Protein AF-A0A2D4TBH4-F1 (afdb_monomer_lite)

Radius of gyration: 15.11 Å; chains: 1; bounding box: 35×16×42 Å

Structure (mmCIF, N/CA/C/O backbone):
data_AF-A0A2D4TBH4-F1
#
_entry.id   AF-A0A2D4TBH4-F1
#
loop_
_atom_site.group_PDB
_atom_site.id
_atom_site.type_symbol
_atom_site.label_atom_id
_atom_site.label_alt_id
_atom_site.label_comp_id
_atom_site.label_asym_id
_atom_site.label_entity_id
_atom_site.label_seq_id
_atom_site.pdbx_PDB_ins_code
_atom_site.Cartn_x
_atom_site.Cartn_y
_atom_site.Cartn_z
_atom_site.occupancy
_atom_site.B_iso_or_equiv
_atom_site.auth_seq_id
_atom_site.auth_comp_id
_atom_site.auth_asym_id
_atom_site.auth_atom_id
_atom_site.pdbx_PDB_model_num
ATOM 1 N N . MET A 1 1 ? 23.236 -5.723 -5.457 1.00 51.97 1 MET A N 1
ATOM 2 C CA . MET A 1 1 ? 21.825 -6.022 -5.161 1.00 51.97 1 MET A CA 1
ATOM 3 C C . MET A 1 1 ? 21.072 -5.655 -6.417 1.00 51.97 1 MET A C 1
ATOM 5 O O . MET A 1 1 ? 21.456 -4.674 -7.035 1.00 51.97 1 MET A O 1
ATOM 9 N N . ASP A 1 2 ? 20.189 -6.530 -6.881 1.00 59.19 2 ASP A N 1
ATOM 10 C CA . ASP A 1 2 ? 19.407 -6.312 -8.100 1.00 59.19 2 ASP A CA 1
ATOM 11 C C . ASP A 1 2 ? 18.237 -5.389 -7.732 1.00 59.19 2 ASP A C 1
ATOM 13 O O . ASP A 1 2 ? 17.537 -5.693 -6.765 1.00 59.19 2 ASP A O 1
ATOM 17 N N . ASP A 1 3 ? 18.064 -4.261 -8.425 1.00 59.53 3 ASP A N 1
ATOM 18 C CA . ASP A 1 3 ? 17.055 -3.235 -8.095 1.00 59.53 3 ASP A CA 1
ATOM 19 C C . ASP A 1 3 ? 15.627 -3.824 -8.083 1.00 59.53 3 ASP A C 1
ATOM 21 O O . ASP A 1 3 ? 14.774 -3.429 -7.285 1.00 59.53 3 ASP A O 1
ATOM 25 N N . THR A 1 4 ? 15.399 -4.874 -8.881 1.00 62.91 4 THR A N 1
ATOM 26 C CA . THR A 1 4 ? 14.150 -5.654 -8.885 1.00 62.91 4 THR A CA 1
ATOM 27 C C . THR A 1 4 ? 13.842 -6.312 -7.535 1.00 62.91 4 THR A C 1
ATOM 29 O O . THR A 1 4 ? 12.678 -6.391 -7.143 1.00 62.91 4 THR A O 1
ATOM 32 N N . SER A 1 5 ? 14.864 -6.717 -6.774 1.00 79.81 5 SER A N 1
ATOM 33 C CA . SER A 1 5 ? 14.694 -7.299 -5.437 1.00 79.81 5 SER A CA 1
ATOM 34 C C . SER A 1 5 ? 14.178 -6.273 -4.427 1.00 79.81 5 SER A C 1
ATOM 36 O O . SER A 1 5 ? 13.372 -6.620 -3.567 1.00 79.81 5 SER A O 1
ATOM 38 N N . GLU A 1 6 ? 14.613 -5.013 -4.518 1.00 85.94 6 GLU A N 1
ATOM 39 C CA . GLU A 1 6 ? 14.206 -3.966 -3.572 1.00 85.94 6 GLU A CA 1
ATOM 40 C C . GLU A 1 6 ? 12.763 -3.506 -3.824 1.00 85.94 6 GLU A C 1
ATOM 42 O O . GLU A 1 6 ? 12.000 -3.273 -2.880 1.00 85.94 6 GLU A O 1
ATOM 47 N N . LEU A 1 7 ? 12.353 -3.423 -5.095 1.00 87.69 7 LEU A N 1
ATOM 48 C CA . LEU A 1 7 ? 10.983 -3.074 -5.470 1.00 87.69 7 LEU A CA 1
ATOM 49 C C . LEU A 1 7 ? 9.978 -4.163 -5.058 1.00 87.69 7 LEU A C 1
ATOM 51 O O . LEU A 1 7 ? 8.879 -3.847 -4.589 1.00 87.69 7 LEU A O 1
ATOM 55 N N . ASP A 1 8 ? 10.351 -5.436 -5.179 1.00 88.12 8 ASP A N 1
ATOM 56 C CA . ASP A 1 8 ? 9.507 -6.558 -4.759 1.00 88.12 8 ASP A CA 1
ATOM 57 C C . ASP A 1 8 ? 9.385 -6.667 -3.230 1.00 88.12 8 ASP A C 1
ATOM 59 O O . ASP A 1 8 ? 8.281 -6.884 -2.705 1.00 88.12 8 ASP A O 1
ATOM 63 N N . ASP A 1 9 ? 10.469 -6.413 -2.495 1.00 90.75 9 ASP A N 1
ATOM 64 C CA . ASP A 1 9 ? 10.433 -6.304 -1.033 1.00 90.75 9 ASP A CA 1
ATOM 65 C C . ASP A 1 9 ? 9.518 -5.151 -0.587 1.00 90.75 9 ASP A C 1
ATOM 67 O O . ASP A 1 9 ? 8.676 -5.307 0.309 1.00 90.75 9 ASP A O 1
ATOM 71 N N . PHE A 1 10 ? 9.606 -4.001 -1.262 1.00 92.00 10 PHE A N 1
ATOM 72 C CA . PHE A 1 10 ? 8.754 -2.846 -0.986 1.00 92.00 10 PHE A CA 1
ATOM 73 C C . PHE A 1 10 ? 7.265 -3.136 -1.234 1.00 92.00 10 PHE A C 1
ATOM 75 O O . PHE A 1 10 ? 6.415 -2.793 -0.403 1.00 92.00 10 PHE A O 1
ATOM 82 N N . ARG A 1 11 ? 6.921 -3.819 -2.333 1.00 92.88 11 ARG A N 1
ATOM 83 C CA . ARG A 1 11 ? 5.538 -4.249 -2.622 1.00 92.88 11 ARG A CA 1
ATOM 84 C C . ARG A 1 11 ? 4.994 -5.1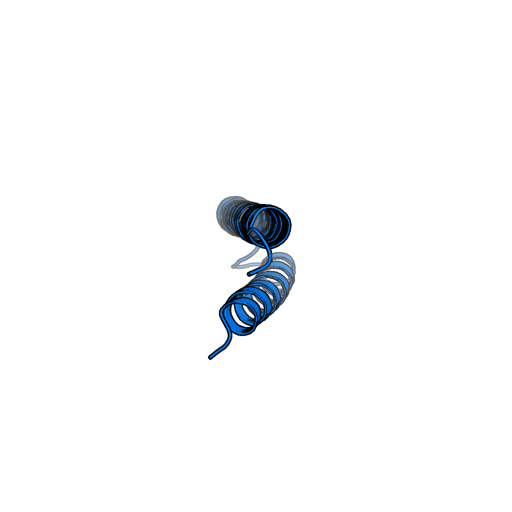84 -1.559 1.00 92.88 11 ARG A C 1
ATOM 86 O O . ARG A 1 11 ? 3.851 -5.023 -1.124 1.00 92.88 11 ARG A O 1
ATOM 93 N N . THR A 1 12 ? 5.816 -6.135 -1.130 1.00 94.00 12 THR A N 1
ATOM 94 C CA . THR A 1 12 ? 5.455 -7.088 -0.082 1.00 94.00 12 THR A CA 1
ATOM 95 C C . THR A 1 12 ? 5.137 -6.354 1.220 1.00 94.00 12 THR A C 1
ATOM 97 O O . THR A 1 12 ? 4.082 -6.579 1.819 1.00 94.00 12 THR A O 1
ATOM 100 N N . ALA A 1 13 ? 5.984 -5.401 1.620 1.00 94.69 13 ALA A N 1
ATOM 101 C CA . ALA A 1 13 ? 5.748 -4.576 2.801 1.00 94.69 13 ALA A CA 1
ATOM 102 C C . ALA A 1 13 ? 4.455 -3.743 2.692 1.00 94.69 13 ALA A C 1
ATOM 104 O O . ALA A 1 13 ? 3.676 -3.689 3.648 1.00 94.69 13 ALA A O 1
ATOM 105 N N . LEU A 1 14 ? 4.183 -3.133 1.531 1.00 95.38 14 LEU A N 1
ATOM 106 C CA . LEU A 1 14 ? 2.957 -2.360 1.301 1.00 95.38 14 LEU A CA 1
ATOM 107 C C . LEU A 1 14 ? 1.691 -3.214 1.397 1.00 95.38 14 LEU A C 1
ATOM 109 O O . LEU A 1 14 ? 0.714 -2.775 2.005 1.00 95.38 14 LEU A O 1
ATOM 113 N N . ALA A 1 15 ? 1.699 -4.426 0.837 1.00 92.56 15 ALA A N 1
ATOM 114 C CA . ALA A 1 15 ? 0.557 -5.336 0.904 1.00 92.56 15 ALA A 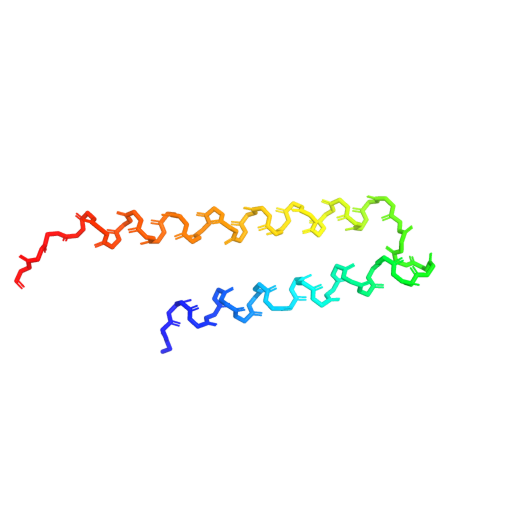CA 1
ATOM 115 C C . ALA A 1 15 ? 0.234 -5.733 2.355 1.00 92.56 15 ALA A C 1
ATOM 117 O O . ALA A 1 15 ? -0.929 -5.694 2.765 1.00 92.56 15 ALA A O 1
ATOM 118 N N . ILE A 1 16 ? 1.267 -6.038 3.150 1.00 95.06 16 ILE A N 1
ATOM 119 C CA . ILE A 1 16 ? 1.130 -6.360 4.577 1.00 95.06 16 ILE A CA 1
ATOM 120 C C . ILE A 1 16 ? 0.562 -5.162 5.347 1.00 95.06 16 ILE A C 1
ATOM 122 O O . ILE A 1 16 ? -0.407 -5.306 6.093 1.00 95.06 16 ILE A O 1
ATOM 126 N N . LEU A 1 17 ? 1.130 -3.968 5.146 1.00 94.12 17 LEU A N 1
ATOM 127 C CA . LEU A 1 17 ? 0.683 -2.745 5.819 1.00 94.12 17 LEU A CA 1
ATOM 128 C C . LEU A 1 17 ? -0.753 -2.371 5.449 1.00 94.12 17 LEU A C 1
ATOM 130 O O . LEU A 1 17 ? -1.506 -1.930 6.313 1.00 94.12 17 LEU A O 1
ATOM 134 N N . HIS A 1 18 ? -1.144 -2.562 4.190 1.00 93.50 18 HIS A N 1
ATOM 135 C CA . HIS A 1 18 ? -2.508 -2.316 3.737 1.00 93.50 18 HIS A CA 1
ATOM 136 C C . HIS A 1 18 ? -3.505 -3.275 4.394 1.00 93.50 18 HIS A C 1
ATOM 138 O O . HIS A 1 18 ? -4.512 -2.819 4.933 1.00 93.50 18 HIS A O 1
ATOM 144 N N . GLY A 1 19 ? -3.200 -4.577 4.440 1.00 93.38 19 GLY A N 1
ATOM 145 C CA . GLY A 1 19 ? -4.018 -5.552 5.169 1.00 93.38 19 GLY A CA 1
ATOM 146 C C . GLY A 1 19 ? -4.165 -5.187 6.648 1.00 93.38 19 GLY A C 1
ATOM 147 O O . GLY A 1 19 ? -5.278 -5.073 7.159 1.00 93.38 19 GLY A O 1
ATOM 148 N N . PHE A 1 20 ? -3.049 -4.875 7.313 1.00 93.38 20 PHE A N 1
ATOM 149 C CA . PHE A 1 20 ? -3.054 -4.479 8.722 1.00 93.38 20 PHE A CA 1
ATOM 150 C C . PHE A 1 20 ? -3.836 -3.182 8.975 1.00 93.38 20 PHE A C 1
A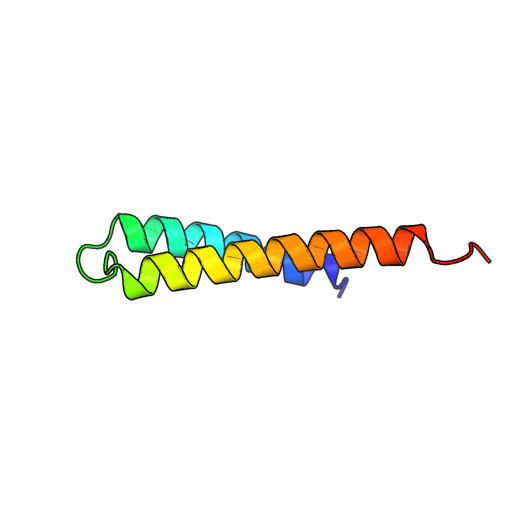TOM 152 O O . PHE A 1 20 ? -4.539 -3.055 9.980 1.00 93.38 20 PHE A O 1
ATOM 159 N N . ALA A 1 21 ? -3.748 -2.215 8.058 1.00 92.94 21 ALA A N 1
ATOM 160 C CA . ALA A 1 21 ? -4.487 -0.964 8.155 1.00 92.94 21 ALA A CA 1
ATOM 161 C C . ALA A 1 21 ? -6.003 -1.166 8.041 1.00 92.94 21 ALA A C 1
ATOM 163 O O . ALA A 1 21 ? -6.745 -0.424 8.672 1.00 92.94 21 ALA A O 1
ATOM 164 N N . LEU A 1 22 ? -6.474 -2.160 7.284 1.00 91.00 22 LEU A N 1
ATOM 165 C CA . LEU A 1 22 ? -7.903 -2.467 7.178 1.00 91.00 22 LEU A CA 1
ATOM 166 C C . LEU A 1 22 ? -8.449 -3.159 8.436 1.00 91.00 22 LEU A C 1
ATOM 168 O O . LEU A 1 22 ? -9.586 -2.897 8.836 1.00 91.00 22 LEU A O 1
ATOM 172 N N . GLU A 1 23 ? -7.643 -4.011 9.069 1.00 93.12 23 GLU A N 1
ATOM 173 C CA . GLU A 1 23 ? -8.038 -4.792 10.249 1.00 93.12 23 GLU A CA 1
ATOM 174 C C . GLU A 1 23 ? -7.919 -4.010 11.566 1.00 93.12 23 GLU A C 1
ATOM 176 O O . GLU A 1 23 ? -8.681 -4.244 12.505 1.00 93.12 23 GLU A O 1
ATOM 181 N N . SER A 1 24 ? -6.982 -3.063 11.654 1.00 91.62 24 SER A N 1
ATOM 182 C CA . SER A 1 24 ? -6.743 -2.280 12.868 1.00 91.62 24 SER A CA 1
ATOM 183 C C . SER A 1 24 ? -7.703 -1.087 12.969 1.00 91.62 24 SER A C 1
ATOM 185 O O . SER A 1 24 ? -7.624 -0.181 12.143 1.00 91.62 24 SER A O 1
ATOM 187 N N . PRO A 1 25 ? -8.547 -0.976 14.015 1.00 85.62 25 PRO A N 1
ATOM 188 C CA . PRO A 1 25 ? -9.466 0.157 14.184 1.00 85.62 25 PRO A CA 1
ATOM 189 C C . PRO A 1 25 ? -8.757 1.515 14.263 1.00 85.62 25 PRO A C 1
ATOM 191 O O . PRO A 1 25 ? -9.305 2.538 13.860 1.00 85.62 25 PRO A O 1
ATOM 194 N N . THR A 1 26 ? -7.522 1.526 14.771 1.00 88.75 26 THR A N 1
ATOM 195 C CA . THR A 1 26 ? -6.695 2.733 14.890 1.00 88.75 26 THR A CA 1
ATOM 196 C C . THR A 1 26 ? -6.131 3.166 13.540 1.00 88.75 26 THR A C 1
ATOM 198 O O . THR A 1 26 ? -5.963 4.363 13.309 1.00 88.75 26 THR A O 1
ATOM 201 N N . LEU A 1 27 ? -5.830 2.209 12.658 1.00 83.56 27 LEU A N 1
ATOM 202 C CA . LEU A 1 27 ? -5.195 2.455 11.360 1.00 83.56 27 LEU A CA 1
ATOM 203 C C . LEU A 1 27 ? -6.179 2.447 10.190 1.00 83.56 27 LEU A C 1
ATOM 205 O O . LEU A 1 27 ? -5.846 2.997 9.141 1.00 83.56 27 LEU A O 1
ATOM 209 N N . ASN A 1 28 ? -7.396 1.930 10.383 1.00 88.75 28 ASN A N 1
ATOM 210 C CA . ASN A 1 28 ? -8.500 1.975 9.425 1.00 88.75 28 ASN A CA 1
ATOM 211 C C . ASN A 1 28 ? -9.119 3.379 9.384 1.00 88.75 28 ASN A C 1
ATOM 213 O O . ASN A 1 28 ? -10.317 3.613 9.546 1.00 88.75 28 ASN A O 1
ATOM 217 N N . GLN A 1 29 ? -8.242 4.358 9.211 1.00 90.00 29 GLN A N 1
ATOM 218 C CA . GLN A 1 29 ? -8.571 5.735 8.953 1.00 90.00 29 GLN A CA 1
ATOM 219 C C . GLN A 1 29 ? -8.481 5.935 7.450 1.00 90.00 29 GLN A C 1
ATOM 221 O O . GLN A 1 29 ? -7.478 5.602 6.817 1.00 90.00 29 GLN A O 1
ATOM 226 N N . ARG A 1 30 ? -9.510 6.562 6.877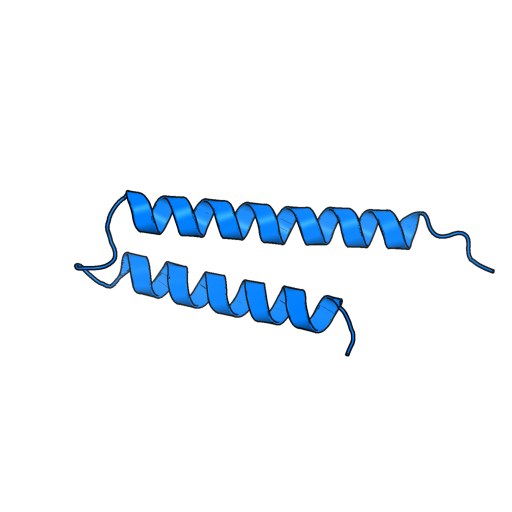 1.00 87.75 30 ARG A N 1
ATOM 227 C CA . ARG A 1 30 ? -9.602 6.824 5.433 1.00 87.75 30 ARG A CA 1
ATOM 228 C C . ARG A 1 30 ? -8.337 7.474 4.850 1.00 87.75 30 ARG A C 1
ATOM 230 O O . ARG A 1 30 ? -8.026 7.241 3.688 1.00 87.75 30 ARG A O 1
ATOM 237 N N . GLY A 1 31 ? -7.621 8.291 5.629 1.00 90.81 31 GLY A N 1
ATOM 238 C CA . GLY A 1 31 ? -6.360 8.908 5.206 1.00 90.81 31 GLY A CA 1
ATOM 239 C C . GLY A 1 31 ? -5.214 7.908 5.029 1.00 90.81 31 GLY A C 1
ATOM 240 O O . GLY A 1 31 ? -4.520 7.963 4.019 1.00 90.81 31 GLY A O 1
ATOM 241 N N . ILE A 1 32 ? -5.055 6.974 5.970 1.00 91.12 32 ILE A N 1
ATOM 242 C CA . ILE A 1 32 ? -3.984 5.968 5.960 1.00 91.12 32 ILE A CA 1
ATOM 243 C C . ILE A 1 32 ? -4.216 4.966 4.829 1.00 91.12 32 ILE A C 1
ATOM 245 O O . ILE A 1 32 ? -3.318 4.742 4.022 1.00 91.12 32 ILE A O 1
ATOM 249 N N . VAL A 1 33 ? -5.439 4.440 4.707 1.00 91.75 33 VAL A N 1
ATOM 250 C CA . VAL A 1 33 ? -5.792 3.480 3.647 1.00 91.75 33 VAL A CA 1
ATOM 251 C C . VAL A 1 33 ? -5.555 4.089 2.261 1.00 91.75 33 VAL A C 1
ATOM 253 O O . VAL A 1 33 ?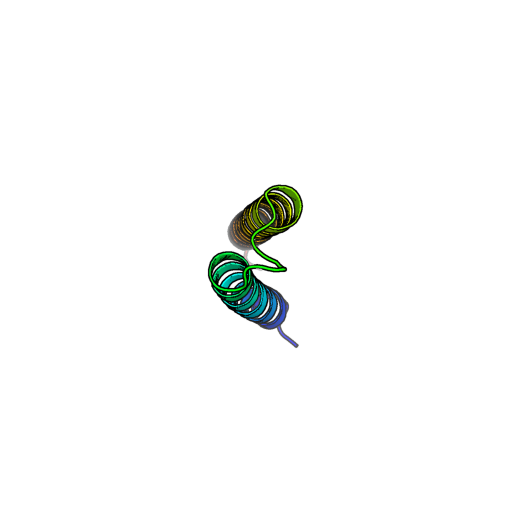 -4.836 3.511 1.453 1.00 91.75 33 VAL A O 1
ATOM 256 N N . ARG A 1 34 ? -6.030 5.320 2.016 1.00 94.00 34 ARG A N 1
ATOM 257 C CA . ARG A 1 34 ? -5.795 6.021 0.738 1.00 94.00 34 ARG A CA 1
ATOM 258 C C . ARG A 1 34 ? -4.322 6.290 0.446 1.00 94.00 34 ARG A C 1
ATOM 260 O O . ARG A 1 34 ? -3.922 6.317 -0.716 1.00 94.00 34 ARG A O 1
ATOM 267 N N . MET A 1 35 ? -3.522 6.569 1.473 1.00 95.88 35 MET A N 1
ATOM 268 C CA . MET A 1 35 ? -2.084 6.764 1.306 1.00 95.88 35 MET A CA 1
ATOM 269 C C . MET A 1 35 ? -1.411 5.459 0.869 1.00 95.88 35 MET A C 1
ATOM 271 O O . MET A 1 35 ? -0.613 5.478 -0.063 1.00 95.88 35 MET A O 1
ATOM 275 N N . LEU A 1 36 ? -1.773 4.334 1.489 1.00 94.56 36 LEU A N 1
ATOM 276 C CA . LEU A 1 36 ? -1.252 3.014 1.132 1.00 94.56 36 LEU A CA 1
ATOM 277 C C . LEU A 1 36 ? -1.680 2.596 -0.282 1.00 94.56 36 LEU A C 1
ATOM 279 O O . LEU A 1 36 ? -0.835 2.172 -1.063 1.00 94.56 36 LEU A O 1
ATOM 283 N N . GLU A 1 37 ? -2.941 2.816 -0.664 1.00 93.88 37 GLU A N 1
ATOM 284 C CA . GLU A 1 37 ? -3.422 2.599 -2.040 1.00 93.88 37 GLU A CA 1
ATOM 285 C C . GLU A 1 37 ? -2.621 3.416 -3.069 1.00 93.88 37 GLU A C 1
ATOM 287 O O . GLU A 1 37 ? -2.256 2.916 -4.133 1.00 93.88 37 GLU A O 1
ATOM 292 N N . ARG A 1 38 ? -2.300 4.680 -2.754 1.00 95.44 38 ARG A N 1
ATOM 293 C CA . ARG A 1 38 ? -1.456 5.518 -3.619 1.00 95.44 38 ARG A CA 1
ATOM 294 C C . ARG A 1 38 ? -0.048 4.956 -3.766 1.00 95.44 38 ARG A C 1
ATOM 296 O O . ARG A 1 38 ? 0.466 4.943 -4.879 1.00 95.44 38 ARG A O 1
ATOM 303 N N . LEU A 1 39 ? 0.562 4.497 -2.676 1.00 94.75 39 LEU A N 1
ATOM 304 C CA . LEU A 1 39 ? 1.902 3.908 -2.711 1.00 94.75 39 LEU A CA 1
ATOM 305 C C . LEU A 1 39 ? 1.930 2.603 -3.516 1.00 94.75 39 LEU A C 1
ATOM 307 O O . LEU A 1 39 ? 2.862 2.398 -4.286 1.00 94.75 39 LEU A O 1
ATOM 311 N N . ILE A 1 40 ? 0.885 1.776 -3.415 1.00 93.44 40 ILE A N 1
ATOM 312 C CA . ILE A 1 40 ? 0.723 0.569 -4.240 1.00 93.44 40 ILE A CA 1
ATOM 313 C C . ILE A 1 40 ? 0.701 0.935 -5.730 1.00 93.44 40 ILE A C 1
ATOM 315 O O . ILE A 1 40 ? 1.422 0.333 -6.524 1.00 93.44 40 ILE A O 1
ATOM 319 N N . ASN A 1 41 ? -0.066 1.961 -6.111 1.00 93.19 41 ASN A N 1
ATOM 320 C CA . ASN A 1 41 ? -0.127 2.410 -7.504 1.00 93.19 41 ASN A CA 1
ATOM 321 C C . ASN A 1 41 ? 1.223 2.939 -8.011 1.00 93.19 41 ASN A C 1
ATOM 323 O O . ASN A 1 41 ? 1.594 2.660 -9.148 1.00 93.19 41 ASN A O 1
ATOM 327 N N . VAL A 1 42 ? 1.971 3.670 -7.176 1.00 92.50 42 VAL A N 1
ATOM 328 C CA . VAL A 1 42 ? 3.324 4.140 -7.521 1.00 92.50 42 VAL A CA 1
ATOM 329 C C . VAL A 1 42 ? 4.275 2.955 -7.721 1.00 92.50 42 VAL A C 1
ATOM 331 O O . VAL A 1 42 ? 4.976 2.902 -8.726 1.00 92.50 42 VAL A O 1
ATOM 334 N N . ALA A 1 43 ? 4.255 1.964 -6.825 1.00 90.31 43 ALA A N 1
ATOM 335 C CA . ALA A 1 43 ? 5.097 0.771 -6.941 1.00 90.31 43 ALA A CA 1
ATOM 336 C C . ALA A 1 43 ? 4.778 -0.078 -8.189 1.00 90.31 43 ALA A C 1
ATOM 338 O O . ALA A 1 43 ? 5.663 -0.742 -8.735 1.00 90.31 43 ALA A O 1
ATOM 339 N N . ALA A 1 44 ? 3.523 -0.067 -8.650 1.00 87.75 44 ALA A N 1
ATOM 340 C CA . ALA A 1 44 ? 3.115 -0.726 -9.889 1.00 87.75 44 ALA A CA 1
ATOM 341 C C . ALA A 1 44 ? 3.613 0.021 -11.140 1.00 87.75 44 ALA A C 1
ATOM 343 O O . ALA A 1 44 ? 4.070 -0.613 -12.092 1.00 87.75 44 ALA A O 1
ATOM 344 N N . GLN A 1 45 ? 3.574 1.358 -11.126 1.00 88.75 45 GLN A N 1
ATOM 345 C CA . GLN A 1 45 ? 4.094 2.188 -12.221 1.00 88.75 45 GLN A CA 1
ATOM 346 C C . GLN A 1 45 ? 5.601 1.999 -12.396 1.00 88.75 45 GLN A C 1
ATOM 348 O O . GLN A 1 45 ? 6.041 1.742 -13.509 1.00 88.75 45 GLN A O 1
ATOM 353 N N . LEU A 1 46 ? 6.362 1.978 -11.297 1.00 84.75 46 LEU A N 1
ATOM 354 C CA . LEU A 1 46 ? 7.806 1.721 -11.341 1.00 84.75 46 LEU A CA 1
ATOM 355 C C . LEU A 1 46 ? 8.149 0.372 -12.000 1.00 84.75 46 LEU A C 1
ATOM 357 O O . LEU A 1 46 ? 9.109 0.303 -12.755 1.00 84.75 46 LEU A O 1
ATOM 361 N N . SER A 1 47 ? 7.318 -0.669 -11.819 1.00 76.69 47 SER A N 1
ATOM 362 C CA . SER A 1 47 ? 7.496 -1.934 -12.561 1.00 76.69 47 SER A CA 1
ATOM 363 C C . SER A 1 47 ? 7.394 -1.758 -14.060 1.00 76.69 47 SER A C 1
ATOM 365 O O . SER A 1 47 ? 8.071 -2.447 -14.814 1.00 76.69 47 SER A O 1
ATOM 367 N N . THR A 1 48 ? 6.424 -0.944 -14.471 1.00 77.50 48 THR A N 1
ATOM 368 C CA . THR A 1 48 ? 6.070 -0.773 -15.876 1.00 77.50 48 THR A CA 1
ATOM 369 C C . THR A 1 48 ? 7.190 -0.005 -16.558 1.00 77.50 48 THR A C 1
ATOM 371 O O . THR A 1 48 ? 7.682 -0.451 -17.588 1.00 77.50 48 THR A O 1
ATOM 374 N N . ASP A 1 49 ? 7.683 1.049 -15.909 1.00 77.31 49 ASP A N 1
ATOM 375 C CA . ASP A 1 49 ? 8.811 1.844 -16.387 1.00 77.31 49 ASP A CA 1
ATOM 376 C C . ASP A 1 49 ? 10.107 1.014 -16.477 1.00 77.31 49 ASP A C 1
ATOM 378 O O . ASP A 1 49 ? 10.844 1.127 -17.456 1.00 77.31 49 ASP A O 1
ATOM 382 N N . GLU A 1 50 ? 10.388 0.140 -15.500 1.00 73.88 50 GLU A N 1
ATOM 383 C CA . GLU A 1 50 ? 11.543 -0.774 -15.544 1.00 73.88 50 GLU A CA 1
ATOM 384 C C . GLU A 1 50 ? 11.430 -1.806 -16.674 1.00 73.88 50 GLU A C 1
ATOM 386 O O . GLU A 1 50 ? 12.397 -2.044 -17.400 1.00 73.88 50 GLU A O 1
ATOM 391 N N . LEU A 1 51 ? 10.244 -2.393 -16.865 1.00 66.88 51 LEU A N 1
ATOM 392 C CA . LEU A 1 51 ? 9.978 -3.328 -17.961 1.00 66.88 51 LEU A CA 1
ATOM 393 C C . LEU A 1 51 ? 10.127 -2.651 -19.330 1.00 66.88 51 LEU A C 1
ATOM 395 O O . LEU A 1 51 ? 10.739 -3.222 -20.233 1.00 66.88 51 LEU A O 1
ATOM 399 N N . GLU A 1 52 ? 9.606 -1.433 -19.483 1.00 76.94 52 GLU A N 1
ATOM 400 C CA . GLU A 1 52 ? 9.716 -0.650 -20.716 1.00 76.94 52 GLU A CA 1
ATOM 401 C C . GLU A 1 52 ? 11.156 -0.216 -20.999 1.00 76.94 52 GLU A C 1
ATOM 403 O O . GLU A 1 52 ? 11.605 -0.261 -22.147 1.00 76.94 52 GLU A O 1
ATOM 408 N N . ARG A 1 53 ? 11.912 0.160 -19.962 1.00 72.75 53 ARG A N 1
ATOM 409 C CA . ARG A 1 53 ? 13.327 0.514 -20.090 1.00 72.75 53 ARG A CA 1
ATOM 410 C C . ARG A 1 53 ? 14.165 -0.682 -20.536 1.00 72.75 53 ARG A C 1
ATOM 412 O O . ARG A 1 53 ? 14.918 -0.551 -21.496 1.00 72.75 53 ARG A O 1
ATOM 419 N N . ASN A 1 54 ? 13.983 -1.845 -19.912 1.00 62.84 54 ASN A N 1
ATOM 420 C CA . ASN A 1 54 ? 14.705 -3.069 -20.273 1.00 62.84 54 ASN A CA 1
ATOM 421 C C . ASN A 1 54 ? 14.337 -3.576 -21.679 1.00 62.84 54 ASN A C 1
ATOM 423 O O . ASN A 1 54 ? 15.180 -4.132 -22.376 1.00 62.84 54 ASN A O 1
ATOM 427 N N . ALA A 1 55 ? 13.093 -3.368 -22.125 1.00 70.81 55 ALA A N 1
ATOM 428 C CA . ALA A 1 55 ? 12.654 -3.732 -23.474 1.00 70.81 55 ALA A CA 1
ATOM 429 C C . ALA A 1 55 ? 13.223 -2.815 -24.576 1.00 70.81 55 ALA A C 1
ATOM 431 O O . ALA A 1 55 ? 13.321 -3.237 -25.728 1.00 70.81 55 ALA A O 1
ATOM 432 N N . ASN A 1 56 ? 13.593 -1.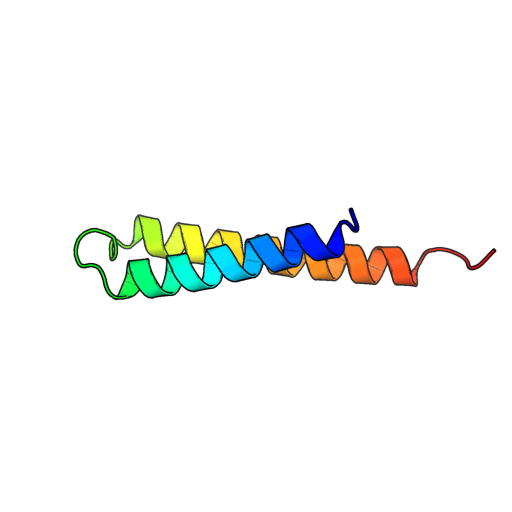578 -24.230 1.00 68.69 56 ASN A N 1
ATOM 433 C CA . ASN A 1 56 ? 14.137 -0.580 -25.154 1.00 68.69 56 ASN A CA 1
ATOM 434 C C . ASN A 1 56 ? 15.667 -0.420 -25.077 1.00 68.69 56 ASN A C 1
ATOM 436 O O . ASN A 1 56 ? 16.220 0.403 -25.812 1.00 68.69 56 ASN A O 1
ATOM 440 N N . GLU A 1 57 ? 16.369 -1.184 -24.235 1.00 61.69 57 GLU A N 1
ATOM 441 C CA . GLU A 1 57 ? 17.833 -1.224 -24.264 1.00 61.69 57 GLU A CA 1
ATOM 442 C C . GLU A 1 57 ? 18.321 -2.030 -25.486 1.00 61.69 57 GLU A C 1
ATOM 444 O O . GLU A 1 57 ? 17.986 -3.210 -25.632 1.00 61.69 57 GLU A O 1
ATOM 449 N N . PRO A 1 58 ? 19.095 -1.421 -26.410 1.00 54.78 58 PRO A N 1
ATOM 450 C CA . PRO A 1 58 ? 19.606 -2.129 -27.575 1.00 54.78 58 PRO A CA 1
ATOM 451 C C . PRO A 1 58 ? 20.595 -3.203 -27.116 1.00 54.78 58 PRO A C 1
ATOM 453 O O . PRO A 1 58 ? 21.600 -2.895 -26.478 1.00 54.78 58 PRO A O 1
ATOM 456 N N . SER A 1 59 ? 20.308 -4.462 -27.452 1.00 55.00 59 SER A N 1
ATOM 457 C CA . SER A 1 59 ? 21.214 -5.585 -27.212 1.00 55.00 59 SER A CA 1
ATOM 458 C C . SER A 1 59 ? 22.548 -5.326 -27.922 1.00 55.00 59 SER A C 1
ATOM 460 O O . SER A 1 59 ? 22.591 -5.292 -29.153 1.00 55.00 59 SER A O 1
ATOM 462 N N . VAL A 1 60 ? 23.614 -5.105 -27.148 1.00 53.62 60 VAL A N 1
ATOM 463 C CA . VAL A 1 60 ? 25.007 -5.076 -27.628 1.00 53.62 60 VAL A CA 1
ATOM 464 C C . VAL A 1 60 ? 25.588 -6.479 -27.565 1.00 53.62 60 VAL A C 1
ATOM 466 O O . VAL A 1 60 ? 25.388 -7.142 -26.523 1.00 53.62 60 VAL A O 1
#

pLDDT: mean 83.54, std 12.94, range [51.97, 95.88]

Secondary structure (DSSP, 8-state):
--HHHHHHHHHHHHHHHHHHHHH-TTT--HHHHHHHHHHHHHHHHHHHHHHHHHHHS---

Sequence (60 aa):
MDDTSELDDFRTALAILHGFALESPTLNQRGIVRMLERLINVAAQLSTDELERNANEPSV

Foldseek 3Di:
DPVVVVLVVVLVVLVVQLVVLCVDPVNVDPVNNVVSVVVNVVSVVVVVVVVVVVVPPDDD